Protein AF-A0A1I4C8D9-F1 (afdb_monomer)

pLDDT: mean 90.85, std 7.8, range [54.41, 97.69]

Radius of gyration: 15.89 Å; Cα contacts (8 Å, |Δi|>4): 65; chains: 1; bounding box: 31×26×39 Å

Nearest PDB structures (foldseek):
  7ef9-assembly1_A  TM=6.107E-01  e=6.200E-01  Mus musculus
  7ef8-assembly1_A  TM=6.236E-01  e=7.510E-01  Mus musculus

InterPro domains:
  IPR015797 NUDIX hydrolase-like domain superfamily [SSF55811] (25-70)

Sequence (71 aa):
MDELR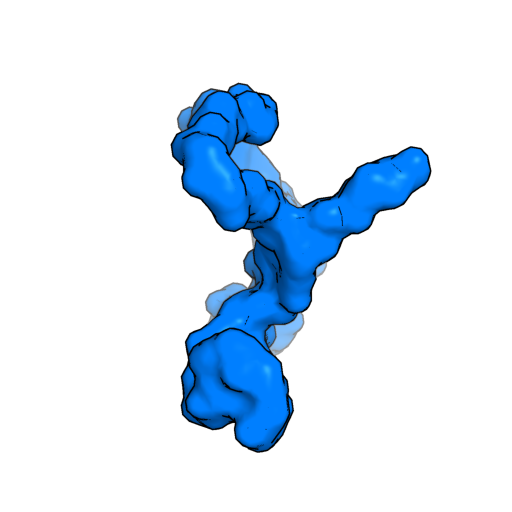SRVTANLAGFRRQGALPLAEGLRHAAVTVCVLEDDERGPYTIVIKRGAHGRNPGQWALPGGRLADG

Solvent-accessible surface area (backbone atoms only — not comparable to full-atom values): 4782 Å² total; per-residue (Å²): 114,67,66,62,50,50,53,52,52,56,60,54,66,74,49,84,87,75,76,92,70,91,70,62,91,96,60,76,64,66,50,66,49,86,52,80,47,72,54,98,86,74,53,79,45,68,65,69,40,76,38,53,90,64,76,84,68,48,68,38,81,41,60,48,64,46,70,64,72,87,128

Structure (mmCIF, N/CA/C/O backbone):
data_AF-A0A1I4C8D9-F1
#
_entry.id   AF-A0A1I4C8D9-F1
#
loop_
_atom_site.group_PDB
_atom_site.id
_atom_site.type_symbol
_atom_site.label_atom_id
_atom_site.label_alt_id
_atom_site.label_comp_id
_atom_site.label_asym_id
_atom_site.label_entity_id
_atom_site.label_seq_id
_atom_site.pdbx_PDB_ins_code
_atom_site.Cartn_x
_atom_site.Cartn_y
_atom_site.Cartn_z
_atom_site.occupancy
_atom_site.B_iso_or_equiv
_atom_site.auth_seq_id
_atom_site.auth_comp_id
_atom_site.auth_asym_id
_atom_site.auth_atom_id
_atom_site.pdbx_PDB_model_num
ATOM 1 N N . MET A 1 1 ? 12.005 -7.828 -15.095 1.00 59.09 1 MET A N 1
ATOM 2 C CA . MET A 1 1 ? 12.208 -7.590 -13.648 1.00 59.09 1 MET A CA 1
ATOM 3 C C . MET A 1 1 ? 13.027 -6.337 -13.345 1.00 59.09 1 MET A C 1
ATOM 5 O O . MET A 1 1 ? 12.500 -5.443 -12.691 1.00 59.09 1 MET A O 1
ATOM 9 N N . ASP A 1 2 ? 14.279 -6.208 -13.809 1.00 81.81 2 ASP A N 1
ATOM 10 C CA . ASP A 1 2 ? 15.105 -5.033 -13.451 1.00 81.81 2 ASP A CA 1
ATOM 11 C C . ASP A 1 2 ? 14.703 -3.725 -14.145 1.00 81.81 2 ASP A C 1
ATOM 13 O O . ASP A 1 2 ? 14.803 -2.659 -13.536 1.00 81.81 2 ASP A O 1
ATOM 17 N N . GLU A 1 3 ? 14.190 -3.773 -15.377 1.00 91.25 3 GLU A N 1
ATOM 18 C CA . GLU A 1 3 ? 13.790 -2.555 -16.092 1.00 91.25 3 GLU A CA 1
ATOM 19 C C . GLU A 1 3 ? 12.591 -1.866 -15.427 1.00 91.25 3 GLU A C 1
ATOM 21 O O . GLU A 1 3 ? 12.642 -0.665 -15.148 1.00 91.25 3 GLU A O 1
ATOM 26 N N . LEU A 1 4 ? 11.533 -2.618 -15.101 1.00 91.88 4 LEU A N 1
ATOM 27 C CA . LEU A 1 4 ? 10.376 -2.069 -14.398 1.00 91.88 4 LEU A CA 1
ATOM 28 C C . LEU A 1 4 ? 10.771 -1.521 -13.030 1.00 91.88 4 LEU A C 1
ATOM 30 O O . LEU A 1 4 ? 10.391 -0.402 -12.687 1.00 91.88 4 LEU A O 1
ATOM 34 N N . ARG A 1 5 ? 11.571 -2.276 -12.267 1.00 93.00 5 ARG A N 1
ATOM 35 C CA . ARG A 1 5 ? 12.109 -1.811 -10.985 1.00 93.00 5 ARG A CA 1
ATOM 36 C C . ARG A 1 5 ? 12.847 -0.485 -11.152 1.00 93.00 5 ARG A C 1
ATOM 38 O O . ARG A 1 5 ? 12.538 0.458 -10.432 1.00 93.00 5 ARG A O 1
ATOM 45 N N . SER A 1 6 ? 13.775 -0.401 -12.105 1.00 95.75 6 SER A N 1
ATOM 46 C CA . SER A 1 6 ? 14.562 0.805 -12.379 1.00 95.75 6 SER A CA 1
ATOM 47 C C . SER A 1 6 ? 13.667 2.003 -12.711 1.00 95.75 6 SER A C 1
ATOM 49 O O . SER A 1 6 ? 13.782 3.061 -12.089 1.00 95.75 6 SER A O 1
ATOM 51 N N . ARG A 1 7 ? 12.692 1.815 -13.609 1.00 95.56 7 ARG A N 1
ATOM 52 C CA . ARG A 1 7 ? 11.718 2.851 -13.985 1.00 95.56 7 ARG A CA 1
ATOM 53 C C . ARG A 1 7 ? 10.873 3.313 -12.798 1.00 95.56 7 ARG A C 1
ATOM 55 O O . ARG A 1 7 ? 10.710 4.514 -12.597 1.00 95.56 7 ARG A O 1
ATOM 62 N N . VAL A 1 8 ? 10.352 2.383 -11.995 1.00 95.50 8 VAL A N 1
ATOM 63 C CA . VAL A 1 8 ? 9.566 2.710 -10.794 1.00 95.50 8 VAL A CA 1
ATOM 64 C C . VAL A 1 8 ? 10.424 3.472 -9.787 1.00 95.50 8 VAL A C 1
ATOM 66 O O . VAL A 1 8 ? 9.988 4.503 -9.278 1.00 95.50 8 VAL A O 1
ATOM 69 N N . THR A 1 9 ? 11.652 3.024 -9.526 1.00 95.50 9 THR A N 1
ATOM 70 C CA . THR A 1 9 ? 12.570 3.705 -8.608 1.00 95.50 9 THR A CA 1
ATOM 71 C C . THR A 1 9 ? 12.902 5.119 -9.081 1.00 95.50 9 THR A C 1
ATOM 73 O O . THR A 1 9 ? 12.832 6.043 -8.273 1.00 95.50 9 THR A O 1
ATOM 76 N N . ALA A 1 10 ? 13.197 5.316 -10.369 1.00 96.88 10 ALA A N 1
ATOM 77 C CA . ALA A 1 10 ? 13.480 6.635 -10.934 1.00 96.88 10 ALA A CA 1
ATOM 78 C C . ALA A 1 10 ? 12.282 7.589 -10.802 1.00 96.88 10 ALA A C 1
ATOM 80 O O . ALA A 1 10 ? 12.438 8.723 -10.352 1.00 96.88 10 ALA A O 1
ATOM 81 N N . ASN A 1 11 ? 11.074 7.110 -11.110 1.00 95.94 11 ASN A N 1
ATOM 82 C CA . ASN A 1 11 ? 9.855 7.906 -10.966 1.00 95.94 11 ASN A CA 1
ATOM 83 C C . ASN A 1 11 ? 9.588 8.280 -9.501 1.00 95.94 11 ASN A C 1
ATOM 85 O O . ASN A 1 11 ? 9.261 9.427 -9.205 1.00 95.94 11 ASN A O 1
ATOM 89 N N . LEU A 1 12 ? 9.754 7.332 -8.572 1.00 95.50 12 LEU A N 1
ATOM 90 C CA . LEU A 1 12 ? 9.557 7.584 -7.143 1.00 95.50 12 LEU A CA 1
ATOM 91 C C . LEU A 1 12 ? 10.612 8.534 -6.563 1.00 95.50 12 LEU A C 1
ATOM 93 O O . LEU A 1 12 ? 10.289 9.313 -5.669 1.00 95.50 12 LEU A O 1
ATOM 97 N N . ALA A 1 13 ? 11.843 8.514 -7.080 1.00 96.75 13 ALA A N 1
ATOM 98 C CA . ALA A 1 13 ? 12.908 9.423 -6.658 1.00 96.75 13 ALA A CA 1
ATOM 99 C C . ALA A 1 13 ? 12.603 10.901 -6.974 1.00 96.75 13 ALA A C 1
ATOM 101 O O . ALA A 1 13 ? 13.152 11.785 -6.320 1.00 96.75 13 ALA A O 1
ATOM 102 N N . GLY A 1 14 ? 11.698 11.175 -7.921 1.00 97.19 14 GLY A N 1
ATOM 103 C CA . GLY A 1 14 ? 11.208 12.527 -8.207 1.00 97.19 14 GLY A CA 1
ATOM 104 C C . GLY A 1 14 ? 10.318 13.120 -7.107 1.00 97.19 14 GLY A C 1
ATOM 105 O O . GLY A 1 14 ? 10.099 14.331 -7.080 1.00 97.19 14 GLY A O 1
ATOM 106 N N . PHE A 1 15 ? 9.819 12.302 -6.176 1.00 96.06 15 PHE A N 1
ATOM 107 C CA . PHE A 1 15 ? 9.002 12.760 -5.057 1.00 96.06 15 PHE A CA 1
ATOM 108 C C . PHE A 1 15 ? 9.856 12.941 -3.802 1.00 96.06 15 PHE A C 1
ATOM 110 O O . PHE A 1 15 ? 10.614 12.058 -3.397 1.00 96.06 15 PHE A O 1
ATOM 117 N N . ARG A 1 16 ? 9.687 14.076 -3.114 1.00 95.44 16 ARG A N 1
ATOM 118 C CA . ARG A 1 16 ? 10.322 14.290 -1.809 1.00 95.44 16 ARG A CA 1
ATOM 119 C C . ARG A 1 16 ? 9.793 13.257 -0.814 1.00 95.44 16 ARG A C 1
ATOM 121 O O . ARG A 1 16 ? 8.607 13.261 -0.491 1.00 95.44 16 ARG A O 1
ATOM 128 N N . ARG A 1 17 ? 10.682 12.424 -0.263 1.00 91.69 17 ARG A N 1
ATOM 129 C CA . ARG A 1 17 ? 10.331 11.509 0.831 1.00 91.69 17 ARG A CA 1
ATOM 130 C C . ARG A 1 17 ? 9.872 12.316 2.046 1.00 91.69 17 ARG A C 1
ATOM 132 O O . ARG A 1 17 ? 10.615 13.148 2.568 1.00 91.69 17 ARG A O 1
ATOM 139 N N . GLN A 1 18 ? 8.650 12.052 2.490 1.00 90.31 18 GLN A N 1
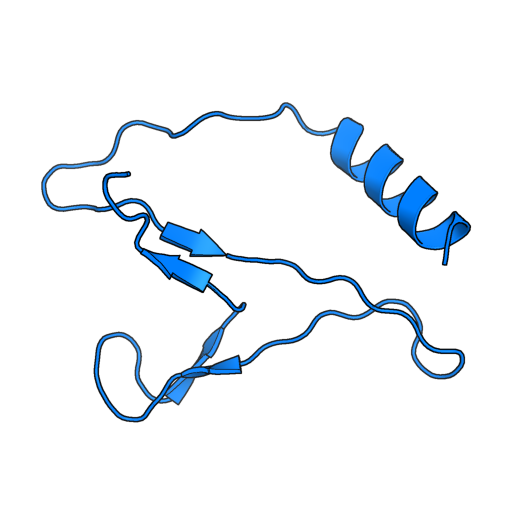ATOM 140 C CA . GLN A 1 18 ? 8.082 12.631 3.702 1.00 90.31 18 GLN A CA 1
ATOM 141 C C . GLN A 1 18 ? 8.164 11.617 4.843 1.00 90.31 18 GLN A C 1
ATOM 143 O O . GLN A 1 18 ? 7.933 10.423 4.646 1.00 90.31 18 GLN A O 1
ATOM 148 N N . GLY A 1 19 ? 8.535 12.099 6.029 1.00 88.50 19 GLY A N 1
ATOM 149 C CA . GLY A 1 19 ? 8.404 11.330 7.263 1.00 88.50 19 GLY A CA 1
ATOM 150 C C . GLY A 1 19 ? 6.949 11.261 7.725 1.00 88.50 19 GLY A C 1
ATOM 151 O O . GLY A 1 19 ? 6.050 11.808 7.084 1.00 88.50 19 GLY A O 1
ATOM 152 N N . ALA A 1 20 ? 6.724 10.609 8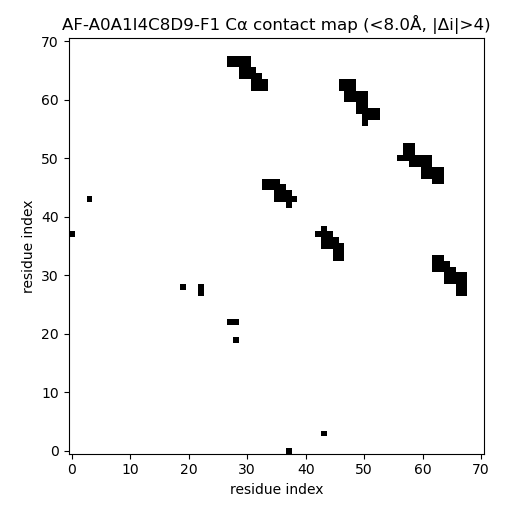.864 1.00 86.12 20 ALA A N 1
ATOM 153 C CA . ALA A 1 20 ? 5.425 10.631 9.519 1.00 86.12 20 ALA A CA 1
ATOM 154 C C . ALA A 1 20 ? 5.030 12.080 9.853 1.00 86.12 20 ALA A C 1
ATOM 156 O O . ALA A 1 20 ? 5.784 12.805 10.503 1.00 86.12 20 ALA A O 1
ATOM 157 N N . LEU A 1 21 ? 3.864 12.507 9.370 1.00 88.25 21 LEU A N 1
ATOM 158 C CA . LEU A 1 21 ? 3.293 13.808 9.709 1.00 88.25 21 LEU A CA 1
ATOM 159 C C . LEU A 1 21 ? 2.606 13.741 11.080 1.00 88.25 21 LEU A C 1
ATOM 161 O O . LEU A 1 21 ? 2.118 12.672 11.447 1.00 88.25 21 LEU A O 1
ATOM 165 N N . PRO A 1 22 ? 2.509 14.860 11.818 1.00 90.25 22 PRO A N 1
ATOM 166 C CA . PRO A 1 22 ? 1.747 14.903 13.058 1.00 90.25 22 PRO A CA 1
ATOM 167 C C . PRO A 1 22 ? 0.315 14.403 12.852 1.00 90.25 22 PRO A C 1
ATOM 169 O O . PRO A 1 22 ? -0.345 14.742 11.867 1.00 90.25 22 PRO A O 1
ATOM 172 N N . LEU A 1 23 ? -0.164 13.600 13.795 1.00 88.81 23 LEU A N 1
ATOM 173 C CA . LEU A 1 23 ? -1.539 13.125 13.814 1.00 88.81 23 LEU A CA 1
ATOM 174 C C . LEU A 1 23 ? -2.398 14.028 14.693 1.00 88.81 23 LEU A C 1
ATOM 176 O O . LEU A 1 23 ? -1.948 14.502 15.734 1.00 88.81 23 LEU A O 1
ATOM 180 N N . ALA A 1 24 ? -3.655 14.216 14.291 1.00 90.25 24 ALA A N 1
ATOM 181 C CA . ALA A 1 24 ? -4.665 14.755 15.191 1.00 90.25 24 ALA A CA 1
ATOM 182 C C . ALA A 1 24 ? -4.910 13.790 16.363 1.00 90.25 24 ALA A C 1
ATOM 184 O O . ALA A 1 24 ? -4.678 12.580 16.253 1.00 90.25 24 ALA A O 1
ATOM 185 N N . GLU A 1 25 ? -5.410 14.325 17.474 1.00 90.69 25 GLU A N 1
ATOM 186 C CA . GLU A 1 25 ? -5.708 13.542 18.669 1.00 90.69 25 GLU A CA 1
ATOM 187 C C . GLU A 1 25 ? -6.650 12.364 18.355 1.00 90.69 25 GLU A C 1
ATOM 189 O O . GLU A 1 25 ? -7.618 12.485 17.601 1.00 90.69 25 GLU A O 1
ATOM 194 N N . GLY A 1 26 ? -6.328 11.184 18.891 1.00 87.38 26 GLY A N 1
ATOM 195 C CA . GLY A 1 26 ? -7.089 9.950 18.665 1.00 87.38 26 GLY A CA 1
ATOM 196 C C . GLY A 1 26 ? -6.842 9.251 17.318 1.00 87.38 26 GLY A C 1
ATOM 197 O O . GLY A 1 26 ? -7.354 8.143 17.110 1.00 87.38 26 GLY A O 1
ATOM 198 N N . LEU A 1 27 ? -6.045 9.830 16.410 1.00 88.94 27 LEU A N 1
ATOM 199 C CA . LEU A 1 27 ? -5.631 9.162 15.174 1.00 88.94 27 LEU A CA 1
ATOM 200 C C . LEU A 1 27 ? -4.377 8.311 15.375 1.00 88.94 27 LEU A C 1
ATOM 202 O O . LEU A 1 27 ? -3.578 8.516 16.285 1.00 88.94 27 LEU A O 1
ATOM 206 N N . ARG A 1 28 ? -4.215 7.314 14.501 1.00 88.06 28 ARG A N 1
ATOM 207 C CA . ARG A 1 28 ? -3.066 6.404 14.495 1.00 88.06 28 ARG A CA 1
ATOM 208 C C . ARG A 1 28 ? -2.526 6.252 13.087 1.00 88.06 28 ARG A C 1
ATOM 210 O O . ARG A 1 28 ? -3.307 6.189 12.137 1.00 88.06 28 ARG A O 1
ATOM 217 N N . HIS A 1 29 ? -1.206 6.150 12.965 1.00 91.88 29 HIS A N 1
ATOM 218 C CA . HIS A 1 29 ? -0.576 5.910 11.677 1.00 91.88 29 HIS A CA 1
ATOM 219 C C . HIS A 1 29 ? -0.955 4.526 11.151 1.00 91.88 29 HIS A C 1
ATOM 221 O O . HIS A 1 29 ? -1.067 3.546 11.895 1.00 91.88 29 HIS A O 1
ATOM 227 N N . ALA A 1 30 ? -1.118 4.456 9.838 1.00 91.56 30 ALA A N 1
ATOM 228 C CA . ALA A 1 30 ? -1.231 3.222 9.088 1.00 91.56 30 ALA A CA 1
ATOM 229 C C . ALA A 1 30 ? -0.291 3.298 7.886 1.00 91.56 30 ALA A C 1
ATOM 231 O O . ALA A 1 30 ? -0.024 4.384 7.369 1.00 91.56 30 ALA A O 1
ATOM 232 N N . ALA A 1 31 ? 0.195 2.143 7.452 1.00 93.00 31 ALA A N 1
ATOM 233 C CA . ALA A 1 31 ? 0.975 2.002 6.237 1.00 93.00 31 ALA A CA 1
ATOM 234 C C . ALA A 1 31 ? 0.322 0.960 5.342 1.00 93.00 31 ALA A C 1
ATOM 236 O O . ALA A 1 31 ? -0.315 0.010 5.808 1.00 93.00 31 ALA A O 1
ATOM 237 N N . VAL A 1 32 ? 0.505 1.159 4.045 1.00 95.75 32 VAL A N 1
ATOM 238 C CA . VAL A 1 32 ? 0.062 0.241 3.005 1.00 95.75 32 VAL A CA 1
ATOM 239 C C . VAL A 1 32 ? 1.231 -0.085 2.092 1.00 95.75 32 VAL A C 1
ATOM 241 O O . VAL A 1 32 ? 2.172 0.698 1.957 1.00 95.75 32 VAL A O 1
ATOM 244 N N . THR A 1 33 ? 1.152 -1.237 1.449 1.00 96.69 33 THR A N 1
ATOM 245 C CA . THR A 1 33 ? 2.093 -1.676 0.432 1.00 96.69 33 THR A CA 1
ATOM 246 C C . THR A 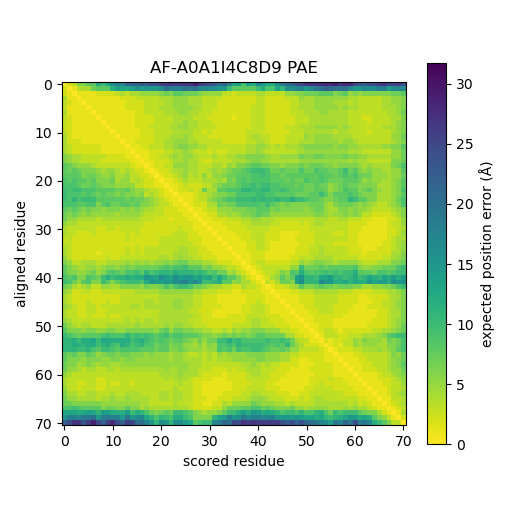1 33 ? 1.452 -1.504 -0.935 1.00 96.69 33 THR A C 1
ATOM 248 O O . THR A 1 33 ? 0.404 -2.082 -1.214 1.00 96.69 33 THR A O 1
ATOM 251 N N . VAL A 1 34 ? 2.115 -0.752 -1.811 1.00 96.56 34 VAL A N 1
ATOM 252 C CA . VAL A 1 34 ? 1.856 -0.798 -3.253 1.00 96.56 34 VAL A CA 1
ATOM 253 C C . VAL A 1 34 ? 2.832 -1.812 -3.837 1.00 96.56 34 VAL A C 1
ATOM 255 O O . VAL A 1 34 ? 4.002 -1.506 -4.057 1.00 96.56 34 VAL A O 1
ATOM 258 N N . CYS A 1 35 ? 2.377 -3.052 -4.002 1.00 95.88 35 CYS A N 1
ATOM 259 C CA . CYS A 1 35 ? 3.192 -4.112 -4.588 1.00 95.88 35 CYS A CA 1
ATOM 260 C C . CYS A 1 35 ? 3.037 -4.044 -6.104 1.00 95.88 35 CYS A C 1
ATOM 262 O O . CYS A 1 35 ? 1.940 -4.289 -6.600 1.00 95.88 35 CYS A O 1
ATOM 264 N N . VAL A 1 36 ? 4.094 -3.656 -6.815 1.00 95.19 36 VAL A N 1
ATOM 265 C CA . VAL A 1 36 ? 4.090 -3.601 -8.280 1.00 95.19 36 VAL A CA 1
ATOM 266 C C . VAL A 1 36 ? 4.603 -4.932 -8.811 1.00 95.19 36 VAL A C 1
ATOM 268 O O . VAL A 1 36 ? 5.714 -5.343 -8.476 1.00 95.19 36 VAL A O 1
ATOM 271 N N . LEU A 1 37 ? 3.777 -5.587 -9.615 1.00 92.81 37 LEU A N 1
ATOM 272 C CA . LEU A 1 37 ? 4.057 -6.851 -10.280 1.00 92.81 37 LEU A CA 1
ATOM 273 C C . LEU A 1 37 ? 4.034 -6.637 -11.794 1.00 92.81 37 LEU A C 1
ATOM 275 O O . LEU A 1 37 ? 3.413 -5.692 -12.281 1.00 92.81 37 LEU A O 1
ATOM 279 N N . GLU A 1 38 ? 4.698 -7.521 -12.524 1.00 92.25 38 GLU A N 1
ATOM 280 C CA . GLU A 1 38 ? 4.609 -7.611 -13.979 1.00 92.25 38 GLU A CA 1
ATOM 281 C C . GLU A 1 38 ? 4.519 -9.073 -14.398 1.00 92.25 38 GLU A C 1
ATOM 283 O O . GLU A 1 38 ? 5.114 -9.948 -13.767 1.00 92.25 38 GLU A O 1
ATOM 288 N N . ASP A 1 39 ? 3.774 -9.305 -15.470 1.00 88.88 39 ASP A N 1
ATOM 289 C CA . ASP A 1 39 ? 3.801 -10.526 -16.261 1.00 88.88 39 ASP A CA 1
ATOM 290 C C . ASP A 1 39 ? 3.748 -10.155 -17.749 1.00 88.88 39 ASP A C 1
ATOM 292 O O . ASP A 1 39 ? 3.504 -8.996 -18.106 1.00 88.88 39 ASP A O 1
ATOM 296 N N . ASP A 1 40 ? 3.998 -11.141 -18.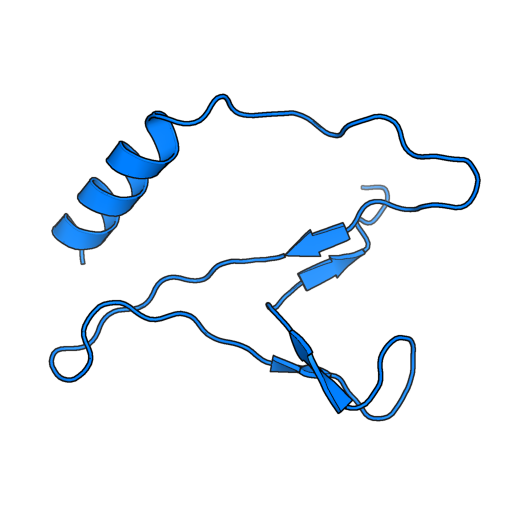607 1.00 85.94 40 ASP A N 1
ATOM 297 C CA . ASP A 1 40 ? 4.095 -10.942 -20.055 1.00 85.94 40 ASP A CA 1
ATOM 298 C C . ASP A 1 40 ? 2.752 -10.551 -20.707 1.00 85.94 40 ASP A C 1
ATOM 300 O O . ASP A 1 40 ? 2.733 -10.093 -21.848 1.00 85.94 40 ASP A O 1
ATOM 304 N N . GLU A 1 41 ? 1.620 -10.705 -20.010 1.00 86.44 41 GLU A N 1
ATOM 305 C CA . GLU A 1 41 ? 0.281 -10.523 -20.581 1.00 86.44 41 GLU A CA 1
ATOM 306 C C . GLU A 1 41 ? -0.336 -9.148 -20.289 1.00 86.44 41 GLU A C 1
ATOM 308 O O . GLU A 1 41 ? -1.115 -8.641 -21.099 1.00 86.44 41 GLU A O 1
ATOM 313 N N . ARG A 1 42 ? -0.081 -8.565 -19.109 1.00 77.94 42 ARG A N 1
ATOM 314 C CA . ARG A 1 42 ? -0.970 -7.524 -18.540 1.00 77.94 42 ARG A CA 1
ATOM 315 C C . ARG A 1 42 ? -0.308 -6.170 -18.298 1.00 77.94 42 ARG A C 1
ATOM 317 O O . ARG A 1 42 ? -0.998 -5.214 -17.940 1.00 77.94 42 ARG A O 1
ATOM 324 N N . GLY A 1 43 ? 0.998 -6.051 -18.537 1.00 88.19 43 GLY A N 1
ATOM 325 C CA . GLY A 1 43 ? 1.772 -4.871 -18.138 1.00 88.19 43 GLY A CA 1
ATOM 326 C C . GLY A 1 43 ? 1.830 -4.716 -16.608 1.00 88.19 43 GLY A C 1
ATOM 327 O O . GLY A 1 43 ? 1.349 -5.586 -15.890 1.00 88.19 43 GLY A O 1
ATOM 328 N N . PRO A 1 44 ? 2.435 -3.645 -16.061 1.00 93.75 44 PRO A N 1
ATOM 329 C CA . PRO A 1 44 ? 2.586 -3.504 -14.612 1.00 93.75 44 PRO A CA 1
ATOM 330 C C . PRO A 1 44 ? 1.245 -3.345 -13.880 1.00 93.75 44 PRO A C 1
ATOM 332 O O . PRO A 1 44 ? 0.437 -2.487 -14.239 1.00 93.75 44 PRO A O 1
ATOM 335 N N . TYR A 1 45 ? 1.034 -4.101 -12.802 1.00 94.62 45 TYR A N 1
ATOM 336 C CA . TYR A 1 45 ? -0.182 -4.047 -11.980 1.00 94.62 45 TYR A CA 1
ATOM 337 C C . TYR A 1 45 ? 0.125 -4.076 -10.481 1.00 94.62 45 TYR A C 1
ATOM 339 O O . TYR A 1 45 ? 1.258 -4.295 -10.054 1.00 94.62 45 TYR A O 1
ATOM 347 N N . THR A 1 46 ? -0.902 -3.841 -9.659 1.00 96.00 46 THR A N 1
ATOM 348 C CA . THR A 1 46 ? -0.816 -3.985 -8.204 1.00 96.00 46 THR A CA 1
ATOM 349 C C . THR A 1 46 ? -1.915 -4.878 -7.660 1.00 96.00 46 THR A C 1
ATOM 351 O O . THR A 1 46 ? -2.978 -5.021 -8.266 1.00 96.00 46 THR A O 1
ATOM 354 N N . ILE A 1 47 ? -1.655 -5.472 -6.500 1.00 96.25 47 ILE A N 1
ATOM 355 C CA . ILE A 1 47 ? -2.628 -6.305 -5.803 1.00 96.25 47 ILE A CA 1
ATOM 356 C C . ILE A 1 47 ? -3.478 -5.463 -4.855 1.00 96.25 47 ILE A C 1
ATOM 358 O O . ILE A 1 47 ? -2.993 -4.572 -4.155 1.00 96.25 47 ILE A O 1
ATOM 362 N N . VAL A 1 48 ? -4.759 -5.805 -4.791 1.00 97.62 48 VAL A N 1
ATOM 363 C CA . VAL A 1 48 ? -5.699 -5.295 -3.793 1.00 97.62 48 VAL A CA 1
ATOM 364 C C . VAL A 1 48 ? -6.321 -6.464 -3.047 1.00 97.62 48 VAL A C 1
ATOM 366 O O . VAL A 1 48 ? -6.455 -7.564 -3.580 1.00 97.62 48 VAL A O 1
ATOM 369 N N . ILE A 1 49 ? -6.710 -6.224 -1.802 1.00 96.69 49 ILE A N 1
ATOM 370 C CA . ILE A 1 49 ? -7.357 -7.212 -0.942 1.00 96.69 49 ILE A CA 1
ATOM 371 C C . ILE A 1 49 ? -8.798 -6.811 -0.656 1.00 96.69 49 ILE A C 1
ATOM 373 O O . ILE A 1 49 ? -9.121 -5.625 -0.528 1.00 96.69 49 ILE A O 1
ATOM 377 N N . LYS A 1 50 ? -9.667 -7.811 -0.497 1.00 97.12 50 LYS A N 1
ATOM 378 C CA . LYS A 1 50 ? -10.988 -7.611 0.096 1.00 97.12 50 LYS A CA 1
ATOM 379 C C . LYS A 1 50 ? -10.848 -7.626 1.614 1.00 97.12 50 LYS A C 1
ATOM 381 O O . LYS A 1 50 ? -10.347 -8.593 2.181 1.00 97.12 50 LYS A O 1
ATOM 386 N N . ARG A 1 51 ? -11.294 -6.569 2.291 1.00 95.25 51 ARG A N 1
ATOM 387 C CA . ARG A 1 51 ? -11.290 -6.521 3.759 1.00 95.25 51 ARG A CA 1
ATOM 388 C C . ARG A 1 51 ? -12.287 -7.529 4.328 1.00 95.25 51 ARG A C 1
ATOM 390 O O . ARG A 1 51 ? -13.383 -7.686 3.785 1.00 95.25 51 ARG A O 1
ATOM 397 N N . GLY A 1 52 ? -11.898 -8.176 5.427 1.00 92.94 52 GLY A N 1
ATOM 398 C CA . GLY A 1 52 ? -12.719 -9.167 6.122 1.00 92.94 52 GLY A CA 1
ATOM 399 C C . GLY A 1 52 ? -14.072 -8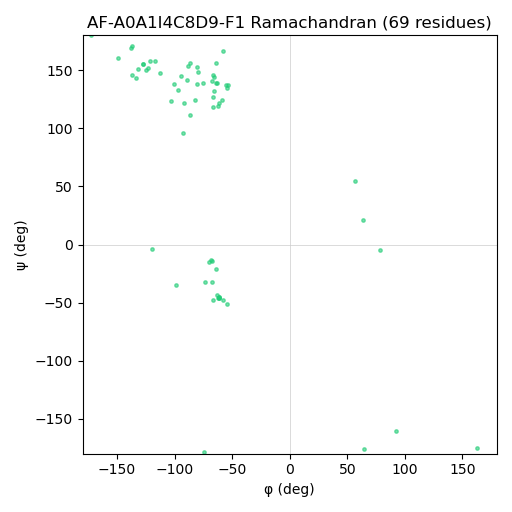.617 6.585 1.00 92.94 52 GLY A C 1
ATOM 400 O O . GLY A 1 52 ? -14.306 -7.408 6.598 1.00 92.94 52 GLY A O 1
ATOM 401 N N . ALA A 1 53 ? -14.968 -9.523 6.977 1.00 90.12 53 ALA A N 1
ATOM 402 C CA . ALA A 1 53 ? -16.339 -9.191 7.374 1.00 90.12 53 ALA A CA 1
ATOM 403 C C . ALA A 1 53 ? -16.441 -8.406 8.697 1.00 90.12 53 ALA A C 1
ATOM 405 O O . ALA A 1 53 ? -17.492 -7.850 9.004 1.00 90.12 53 ALA A O 1
ATOM 406 N N . HIS A 1 54 ? -15.357 -8.339 9.475 1.00 89.62 54 HIS A N 1
ATOM 407 C CA . HIS A 1 54 ? -15.317 -7.679 10.777 1.00 89.62 54 HIS A CA 1
ATOM 408 C C . HIS A 1 54 ? -14.261 -6.567 10.821 1.00 89.62 54 HIS A C 1
ATOM 410 O O . HIS A 1 54 ? -13.287 -6.570 10.066 1.00 89.62 54 HIS A O 1
ATOM 416 N N . GLY A 1 55 ? -14.440 -5.622 11.746 1.00 85.25 55 GLY A N 1
ATOM 417 C CA . 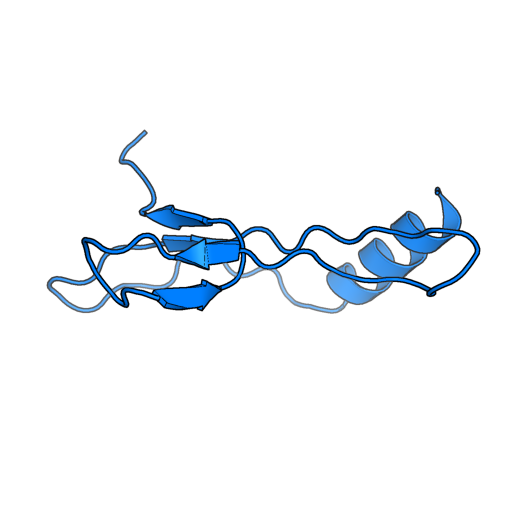GLY A 1 55 ? -13.544 -4.482 11.944 1.00 85.25 55 GLY A CA 1
ATOM 418 C C . GLY A 1 55 ? -13.957 -3.237 11.154 1.00 85.25 55 GLY A C 1
ATOM 419 O O . GLY A 1 55 ? -15.108 -3.077 10.757 1.00 85.25 55 GLY A O 1
ATOM 420 N N . ARG A 1 56 ? -13.013 -2.308 10.956 1.00 82.81 56 ARG A N 1
ATOM 421 C CA . ARG A 1 56 ? -13.266 -1.067 10.203 1.00 82.81 56 ARG A CA 1
ATOM 422 C C . ARG A 1 56 ? -13.329 -1.350 8.700 1.00 82.81 56 ARG A C 1
ATOM 424 O O . ARG A 1 56 ? -12.468 -2.066 8.180 1.00 82.81 56 ARG A O 1
ATOM 431 N N . ASN A 1 57 ? -14.279 -0.718 8.012 1.00 90.31 57 ASN A N 1
ATOM 432 C CA . ASN A 1 57 ? -14.466 -0.789 6.557 1.00 90.31 57 ASN A CA 1
ATOM 433 C C . ASN A 1 57 ? -14.645 -2.229 6.024 1.00 90.31 57 ASN A C 1
ATOM 435 O O . ASN A 1 57 ? -13.867 -2.663 5.165 1.00 90.31 57 ASN A O 1
ATOM 439 N N . PRO A 1 58 ? -15.611 -3.000 6.556 1.00 95.38 58 PRO A N 1
ATOM 440 C CA . PRO A 1 58 ? -15.807 -4.390 6.165 1.00 95.38 58 PRO A CA 1
ATOM 441 C C . PRO A 1 58 ? -16.204 -4.486 4.692 1.00 95.38 58 PRO A C 1
ATOM 443 O O . PRO A 1 58 ? -16.984 -3.678 4.187 1.00 95.38 58 PRO A O 1
ATOM 446 N N . GLY A 1 59 ? -15.642 -5.464 3.981 1.00 95.62 59 GLY A N 1
ATOM 447 C CA . GLY A 1 59 ? -15.983 -5.691 2.581 1.00 95.62 59 GLY A CA 1
ATOM 448 C C . GLY A 1 59 ? -15.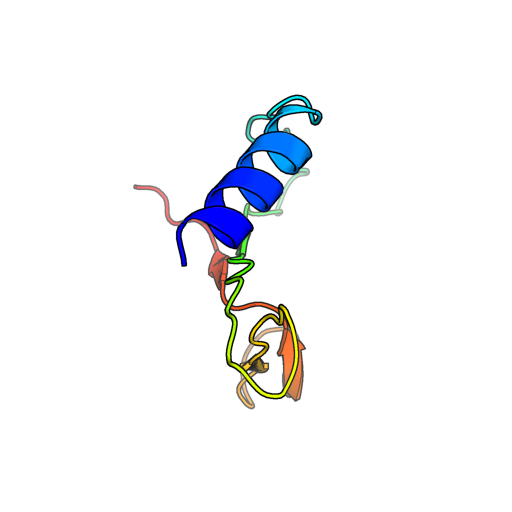617 -4.544 1.630 1.00 95.62 59 GLY A C 1
ATOM 449 O O . GLY A 1 59 ? -16.167 -4.498 0.534 1.00 95.62 59 GLY A O 1
ATOM 450 N N . GLN A 1 60 ? -14.695 -3.644 1.972 1.00 96.25 60 GLN A N 1
ATOM 451 C CA . GLN A 1 60 ? -14.100 -2.723 0.995 1.00 96.25 60 GLN A CA 1
ATOM 452 C C . GLN A 1 60 ? -12.870 -3.348 0.324 1.00 96.25 60 GLN A C 1
ATOM 454 O O . GLN A 1 60 ? -12.220 -4.224 0.899 1.00 96.25 60 GLN A O 1
ATOM 459 N N . TRP A 1 61 ? -12.558 -2.908 -0.896 1.00 97.25 61 TRP A N 1
ATOM 460 C CA . TRP A 1 61 ? -11.264 -3.172 -1.529 1.00 97.25 61 TRP A CA 1
ATOM 461 C C . TRP A 1 61 ? -10.224 -2.193 -0.988 1.00 97.25 61 TRP A C 1
ATOM 463 O O . TRP A 1 61 ? -10.521 -1.013 -0.807 1.00 97.25 61 TRP A O 1
ATOM 473 N N . ALA A 1 62 ? -9.020 -2.677 -0.703 1.00 96.12 62 ALA A N 1
ATOM 474 C CA . ALA A 1 62 ? -7.941 -1.858 -0.164 1.00 96.12 62 ALA A CA 1
ATOM 475 C C . ALA A 1 62 ? -6.575 -2.368 -0.621 1.00 96.12 62 ALA A C 1
ATOM 477 O O . ALA A 1 62 ? -6.425 -3.535 -0.986 1.00 96.12 62 ALA A O 1
ATOM 478 N N . LEU A 1 63 ? -5.564 -1.507 -0.534 1.00 97.69 63 LEU A N 1
ATOM 479 C CA . LEU A 1 63 ? -4.177 -1.954 -0.584 1.00 97.69 63 LEU A CA 1
ATOM 480 C C . LEU A 1 63 ? -3.852 -2.797 0.664 1.00 97.69 63 LEU A C 1
ATOM 482 O O . LEU A 1 63 ? -4.378 -2.502 1.747 1.00 97.69 63 LEU A O 1
ATOM 486 N N . PRO A 1 64 ? -2.989 -3.823 0.544 1.00 96.44 64 PRO A N 1
ATOM 487 C CA . PRO A 1 64 ? -2.467 -4.546 1.698 1.00 96.44 64 PRO A CA 1
ATOM 488 C C . PRO A 1 64 ? -1.809 -3.584 2.686 1.00 96.44 64 PRO A C 1
ATOM 490 O O . PRO A 1 64 ? -1.084 -2.678 2.282 1.00 96.44 64 PRO A O 1
ATOM 493 N N . GLY A 1 65 ? -2.047 -3.765 3.982 1.00 93.75 65 GLY A N 1
ATOM 494 C CA . GLY A 1 65 ? -1.501 -2.865 4.988 1.00 93.75 65 GLY A CA 1
ATOM 495 C C . GLY A 1 65 ? -2.199 -2.961 6.331 1.00 93.75 65 GLY A C 1
ATOM 496 O O . GLY A 1 65 ? -3.095 -3.781 6.545 1.00 93.75 65 GLY A O 1
ATOM 497 N N . GLY A 1 66 ? -1.795 -2.086 7.242 1.00 91.62 66 GLY A N 1
ATOM 498 C CA . GLY A 1 66 ? -2.284 -2.107 8.605 1.00 91.62 66 GLY A CA 1
ATOM 499 C C . GLY A 1 66 ? -1.825 -0.919 9.429 1.00 91.62 66 GLY A C 1
ATOM 500 O O . GLY A 1 66 ? -1.126 -0.017 8.968 1.00 91.62 66 GLY A O 1
ATOM 501 N N . ARG A 1 67 ? -2.271 -0.930 10.681 1.00 90.75 67 ARG A N 1
ATOM 502 C CA . ARG A 1 67 ? -1.857 0.027 11.702 1.00 90.75 67 ARG A CA 1
ATOM 503 C C . ARG A 1 67 ? -0.356 -0.123 11.962 1.00 90.75 67 ARG A C 1
ATOM 505 O O . ARG A 1 67 ? 0.117 -1.252 12.061 1.00 90.75 67 ARG A O 1
ATOM 512 N N . LEU A 1 68 ? 0.360 0.989 12.127 1.00 87.88 68 LEU A N 1
ATOM 513 C CA . LEU A 1 68 ? 1.719 0.936 12.666 1.00 87.88 68 LEU A CA 1
ATOM 514 C C . LEU A 1 68 ? 1.644 0.479 14.130 1.00 87.88 68 LEU A C 1
ATOM 516 O O . LEU A 1 68 ? 0.863 1.022 14.919 1.00 87.88 68 LEU A O 1
ATOM 520 N N . ALA A 1 69 ? 2.407 -0.557 14.464 1.00 76.88 69 ALA A N 1
ATOM 521 C CA . ALA A 1 69 ? 2.641 -0.939 15.848 1.00 76.88 69 ALA A CA 1
ATOM 522 C C . ALA A 1 69 ? 3.708 -0.016 16.446 1.00 76.88 69 ALA A C 1
ATOM 524 O O . ALA A 1 69 ? 4.597 0.440 15.724 1.00 76.88 69 ALA A O 1
ATOM 525 N N . ASP A 1 70 ? 3.606 0.242 17.747 1.00 70.50 70 ASP A N 1
ATOM 526 C CA . ASP A 1 70 ? 4.740 0.767 18.497 1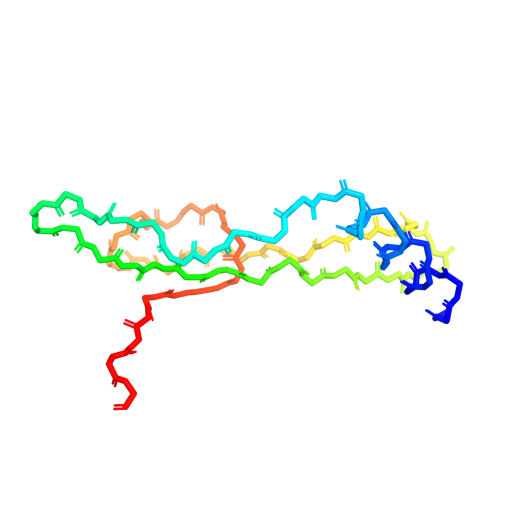.00 70.50 70 ASP A CA 1
ATOM 527 C C . ASP A 1 70 ? 5.774 -0.368 18.503 1.00 70.50 70 ASP A C 1
ATOM 529 O O . ASP A 1 70 ? 5.430 -1.495 18.870 1.00 70.50 70 ASP A O 1
ATOM 533 N N . GLY A 1 71 ? 6.944 -0.108 17.915 1.00 54.41 71 GLY A N 1
ATOM 534 C CA . GLY A 1 71 ? 7.997 -1.110 17.717 1.00 54.41 71 GLY A CA 1
ATOM 535 C C . GLY A 1 71 ? 8.515 -1.692 19.021 1.00 54.41 71 GLY A C 1
ATOM 536 O O . GLY A 1 71 ? 8.557 -0.939 20.020 1.00 54.41 71 GLY A O 1
#

Mean predicted aligned error: 4.86 Å

Foldseek 3Di:
DVVVVVVVVVVCVVDDDDDDDDDDPPDFDKDFDFDWDDDPPDGIDGDWDQADCDDPPHRDIGGHIDTDDPD

Secondary structure (DSSP, 8-state):
-HHHHHHHHHHHHTSPPP-PPPPPTT---EEE---EE--TTT-SEE--EEPPSSSSSTT-EE-SEEEPPP-

Organism: NCBI:txid324952